Protein AF-A0A9W6CIV2-F1 (afdb_monomer)

Organism: NCBI:txid2994035

Mean predicted aligned error: 5.13 Å

Sequence (76 aa):
MAKSKLVKVNQKIAEKVVGGYKKIEDGAVGGFTKISDSFVDQFLTKDGESIEEAKARLAEEQKERQMKAMKKKERV

Secondary structure (DSSP, 8-state):
-PPPHHHHHHHHHHHHHHHHHHHHHHHHHHHHHHHHHHHHHHHT--TT--HHHHHHHHHHHHHHHHHHHHHHHTT-

Radius of gyration: 23.15 Å; Cα contacts (8 Å, |Δi|>4): 15; chains: 1; bounding box: 56×33×60 Å

Foldseek 3Di:
DDDDPVNVVVVVVVVVVVVVVVVVVCVVVVVVVVVLLVCCVVPQDDVPAHSVRSVVVVVVVVVVVVVVVVVVVVVD

Solvent-accessible surface area (backbone atoms only — not comparable to full-atom values): 4354 Å² total; per-residue (Å²): 133,83,78,51,74,65,58,55,50,51,50,54,50,51,54,50,50,55,52,51,51,50,53,53,48,53,50,53,53,52,52,50,49,52,55,51,49,52,50,37,57,76,73,61,44,54,96,94,50,48,60,68,55,34,51,52,51,51,52,52,55,49,52,51,52,50,52,54,51,49,58,53,60,76,73,110

Structure (mmCIF, N/CA/C/O backbone):
data_AF-A0A9W6CIV2-F1
#
_entry.id   AF-A0A9W6CIV2-F1
#
loop_
_atom_site.group_PDB
_atom_site.id
_atom_site.type_symbol
_atom_site.label_atom_id
_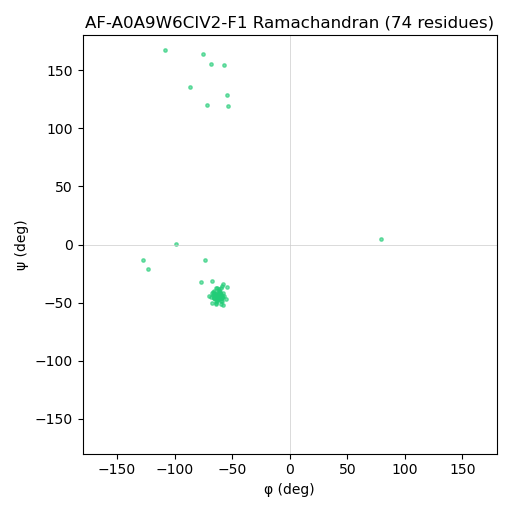atom_site.label_alt_id
_atom_site.label_comp_id
_atom_site.label_asym_id
_atom_site.label_entity_id
_atom_site.label_seq_id
_atom_site.pdbx_PDB_ins_code
_atom_site.Cartn_x
_atom_site.Cartn_y
_atom_site.Cartn_z
_atom_site.occupancy
_atom_site.B_iso_or_equiv
_atom_site.auth_seq_id
_atom_site.auth_comp_id
_atom_site.auth_asym_id
_atom_site.auth_atom_id
_atom_site.pdbx_PDB_model_num
ATOM 1 N N . MET A 1 1 ? -16.544 -5.741 42.452 1.00 57.53 1 MET A N 1
ATOM 2 C CA . MET A 1 1 ? -16.901 -4.331 42.161 1.00 57.53 1 MET A CA 1
ATOM 3 C C . MET A 1 1 ? -17.587 -4.264 40.801 1.00 57.53 1 MET A C 1
ATOM 5 O O . MET A 1 1 ? -16.961 -4.596 39.801 1.00 57.53 1 MET A O 1
ATOM 9 N N . ALA A 1 2 ? -18.871 -3.907 40.737 1.00 66.88 2 ALA A N 1
ATOM 10 C CA . ALA A 1 2 ? -19.555 -3.741 39.456 1.00 66.88 2 ALA A CA 1
ATOM 11 C C . ALA A 1 2 ? -19.039 -2.469 38.762 1.00 66.88 2 ALA A C 1
ATOM 13 O O . ALA A 1 2 ? -19.161 -1.377 39.312 1.00 66.88 2 ALA A O 1
ATOM 14 N N . LYS A 1 3 ? -18.462 -2.591 37.557 1.00 71.50 3 LYS A N 1
ATOM 15 C CA . LYS A 1 3 ? -18.129 -1.420 36.727 1.00 71.50 3 LYS A CA 1
ATOM 16 C C . LYS A 1 3 ? -19.392 -0.571 36.543 1.00 71.50 3 LYS A C 1
ATOM 18 O O . LYS A 1 3 ? -20.432 -1.114 36.152 1.00 71.50 3 LYS A O 1
ATOM 23 N N . SER A 1 4 ? -19.296 0.733 36.821 1.00 89.69 4 SER A N 1
ATOM 24 C CA . SER A 1 4 ? -20.426 1.657 36.681 1.00 89.69 4 SER A CA 1
ATOM 25 C C . SER A 1 4 ? -20.968 1.634 35.246 1.00 89.69 4 SER A C 1
ATOM 27 O O . SER A 1 4 ? -20.251 1.308 34.293 1.00 89.69 4 SER A O 1
ATOM 29 N N . LYS A 1 5 ? -22.249 1.981 35.072 1.00 92.69 5 LYS A N 1
ATOM 30 C CA . LYS A 1 5 ? -22.877 2.048 33.741 1.00 92.69 5 LYS A CA 1
ATOM 31 C C . LYS A 1 5 ? -22.090 2.964 32.789 1.00 92.69 5 LYS A C 1
ATOM 33 O O . LYS A 1 5 ? -21.923 2.613 31.626 1.00 92.69 5 LYS A O 1
ATOM 38 N N . LEU A 1 6 ? -21.530 4.063 33.304 1.00 93.44 6 LEU A N 1
ATOM 39 C CA . LEU A 1 6 ? -20.703 5.010 32.547 1.00 93.44 6 LEU A CA 1
ATOM 40 C C . LEU A 1 6 ? -19.412 4.369 32.022 1.00 93.44 6 LEU A C 1
ATOM 42 O O . LEU A 1 6 ? -19.098 4.496 30.843 1.00 93.44 6 LEU A O 1
ATOM 46 N N . VAL A 1 7 ? -18.706 3.605 32.862 1.00 93.88 7 VAL A N 1
ATOM 47 C CA . VAL A 1 7 ? -17.471 2.910 32.457 1.00 93.88 7 VAL A CA 1
ATOM 48 C C .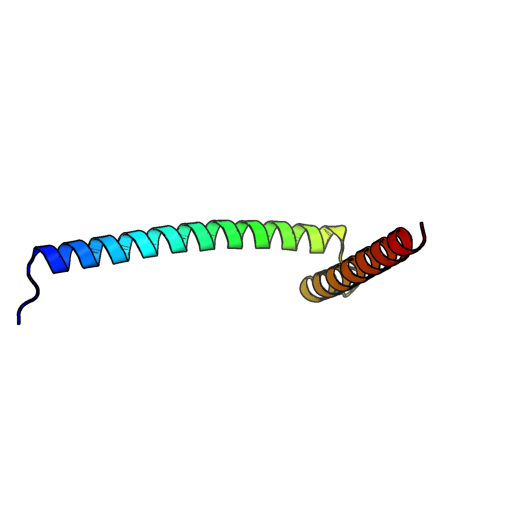 VAL A 1 7 ? -17.749 1.905 31.336 1.00 93.88 7 VAL A C 1
ATOM 50 O O . VAL A 1 7 ? -16.978 1.814 30.384 1.00 93.88 7 VAL A O 1
ATOM 53 N N . LYS A 1 8 ? -18.874 1.179 31.400 1.00 94.19 8 LYS A N 1
ATOM 54 C CA . LYS A 1 8 ? -19.268 0.232 30.341 1.00 94.19 8 LYS A CA 1
ATOM 55 C C . LYS A 1 8 ? -19.591 0.931 29.018 1.00 94.19 8 LYS A C 1
ATOM 57 O O . LYS A 1 8 ? -19.238 0.414 27.962 1.00 94.19 8 LYS A O 1
ATOM 62 N N . VAL A 1 9 ? -20.270 2.078 29.065 1.00 95.56 9 VAL A N 1
ATOM 63 C CA . VAL A 1 9 ? -20.584 2.866 27.863 1.00 95.56 9 VAL A CA 1
ATOM 64 C C . VAL A 1 9 ? -19.305 3.414 27.233 1.00 95.56 9 VAL A C 1
ATOM 66 O O . VAL A 1 9 ? -19.105 3.225 26.036 1.00 95.56 9 VAL A O 1
ATOM 69 N N . ASN A 1 10 ? -18.400 3.988 28.030 1.00 96.19 10 ASN A N 1
ATOM 70 C CA . ASN A 1 10 ? -17.123 4.497 27.527 1.00 96.19 10 ASN A CA 1
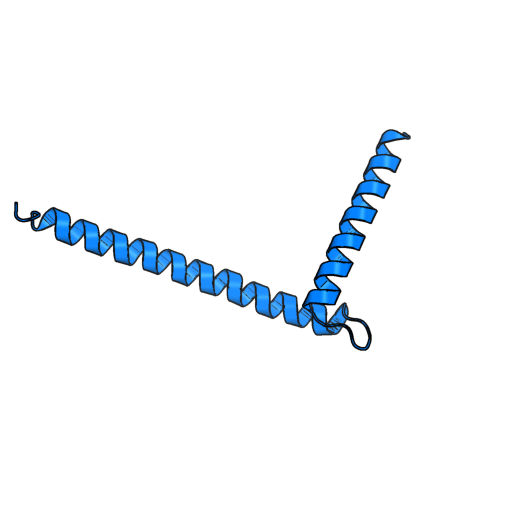ATOM 71 C C . ASN A 1 10 ? -16.270 3.396 26.889 1.00 96.19 10 ASN A C 1
ATOM 73 O O . ASN A 1 10 ? -15.713 3.611 25.816 1.00 96.19 10 ASN A O 1
ATOM 77 N N . GLN A 1 11 ? -16.225 2.201 27.489 1.00 96.38 11 GLN A N 1
ATOM 78 C CA . GLN A 1 11 ? -15.520 1.062 26.898 1.00 96.38 11 GLN A CA 1
ATOM 79 C C . GLN A 1 11 ? -16.087 0.701 25.512 1.00 96.38 11 GLN A C 1
ATOM 81 O O . GLN A 1 11 ? -15.325 0.563 24.559 1.00 96.38 11 GLN A O 1
ATOM 86 N N . LYS A 1 12 ? -17.418 0.634 25.362 1.00 96.56 12 LYS A N 1
ATOM 87 C CA . LYS A 1 12 ? -18.061 0.363 24.062 1.00 96.56 12 LYS A CA 1
ATOM 88 C C . LYS A 1 12 ? -17.779 1.445 23.019 1.00 96.56 12 LYS A C 1
ATOM 90 O O . LYS A 1 12 ? -17.644 1.130 21.839 1.00 96.56 12 LYS A O 1
ATOM 95 N N . ILE A 1 13 ? -17.731 2.714 23.427 1.00 96.88 13 ILE A N 1
ATOM 96 C CA . ILE A 1 13 ? -17.376 3.821 22.530 1.00 96.88 13 ILE A CA 1
ATOM 97 C C . ILE A 1 13 ? -15.931 3.648 22.057 1.00 96.88 13 ILE A C 1
ATOM 99 O O . ILE A 1 13 ? -15.692 3.678 20.854 1.00 96.88 13 ILE A O 1
ATOM 103 N N . ALA A 1 14 ? -14.993 3.387 22.971 1.00 97.75 14 ALA A N 1
ATOM 104 C CA . ALA A 1 14 ? -13.588 3.172 22.632 1.00 97.75 14 ALA A CA 1
ATOM 105 C C . ALA A 1 14 ? -13.399 1.996 21.658 1.00 97.75 14 ALA A C 1
ATOM 107 O O . ALA A 1 14 ? -12.730 2.147 20.638 1.00 97.75 14 ALA A O 1
ATOM 108 N N . GLU A 1 15 ? -14.050 0.858 21.914 1.00 98.12 15 GLU A N 1
ATOM 109 C CA . GLU A 1 15 ? -14.014 -0.312 21.027 1.00 98.12 15 GLU A CA 1
ATOM 110 C C . GLU A 1 15 ? -14.524 0.022 19.616 1.00 98.12 15 GLU A C 1
ATOM 112 O O . GLU A 1 15 ? -13.886 -0.331 18.623 1.00 98.12 15 GLU A O 1
ATOM 117 N N . LYS A 1 16 ? -15.642 0.754 19.509 1.00 98.31 16 LYS 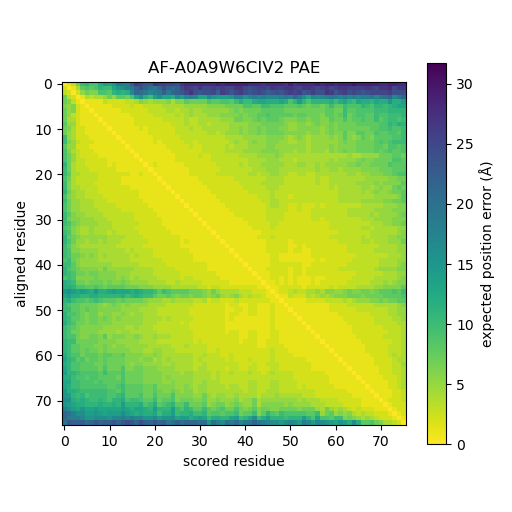A N 1
ATOM 118 C CA . LYS A 1 16 ? -16.192 1.180 18.213 1.00 98.31 16 LYS A CA 1
ATOM 119 C C . LYS A 1 16 ? -15.285 2.163 17.482 1.00 98.31 16 LYS A C 1
ATOM 121 O O . LYS A 1 16 ? -15.130 2.037 16.273 1.00 98.31 16 LYS A O 1
ATOM 126 N N . VAL A 1 17 ? -14.701 3.122 18.196 1.00 98.19 17 VAL A N 1
ATOM 127 C CA . VAL A 1 17 ? -13.802 4.129 17.618 1.00 98.19 17 VAL A CA 1
ATOM 128 C C . VAL A 1 17 ? -12.544 3.460 17.070 1.00 98.19 17 VAL A C 1
ATOM 130 O O . VAL A 1 17 ? -12.223 3.637 15.899 1.00 98.19 17 VAL A O 1
ATOM 133 N N . VAL A 1 18 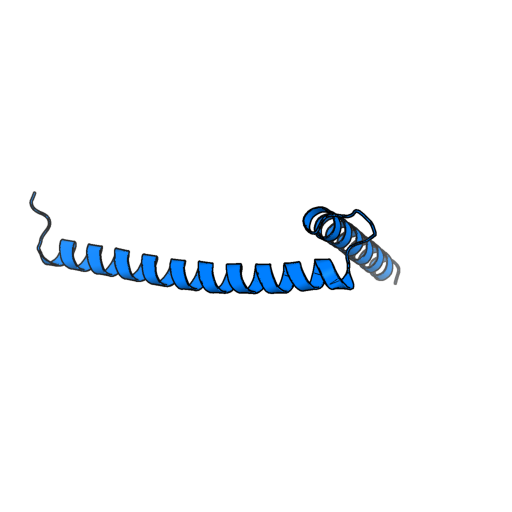? -11.882 2.618 17.869 1.00 98.12 18 VAL A N 1
ATOM 134 C CA . VAL A 1 18 ? -10.693 1.872 17.428 1.00 98.12 18 VAL A CA 1
ATOM 135 C C . VAL A 1 18 ? -11.033 0.939 16.265 1.00 98.12 18 VAL A C 1
ATOM 137 O O . VAL A 1 18 ? -10.288 0.878 15.291 1.00 98.12 18 VAL A O 1
ATOM 140 N N . GLY A 1 19 ? -12.172 0.243 16.325 1.00 98.50 19 GLY A N 1
ATOM 141 C CA . GLY A 1 19 ? -12.626 -0.613 15.228 1.00 98.50 19 GLY A CA 1
ATOM 142 C C . GLY A 1 19 ? -12.928 0.163 13.942 1.00 98.50 19 GLY A C 1
ATOM 143 O O . GLY A 1 19 ? -12.627 -0.320 12.854 1.00 98.50 19 GLY A O 1
ATOM 144 N N . GLY A 1 20 ? -13.494 1.366 14.057 1.00 98.44 20 GLY A N 1
ATOM 145 C CA . GLY A 1 20 ? -13.738 2.261 12.927 1.00 98.44 20 GLY A CA 1
ATOM 146 C C . GLY A 1 20 ? -12.440 2.707 12.260 1.00 98.44 20 GLY A C 1
ATOM 147 O O . GLY A 1 20 ? -12.309 2.569 11.047 1.00 98.44 20 GLY A O 1
ATOM 148 N N . TYR A 1 21 ? -11.464 3.162 13.051 1.00 98.00 21 TYR A N 1
ATOM 149 C CA . TYR A 1 21 ? -10.163 3.583 12.528 1.00 98.00 21 TYR A CA 1
ATOM 150 C C . TYR A 1 21 ? -9.417 2.448 11.825 1.00 98.0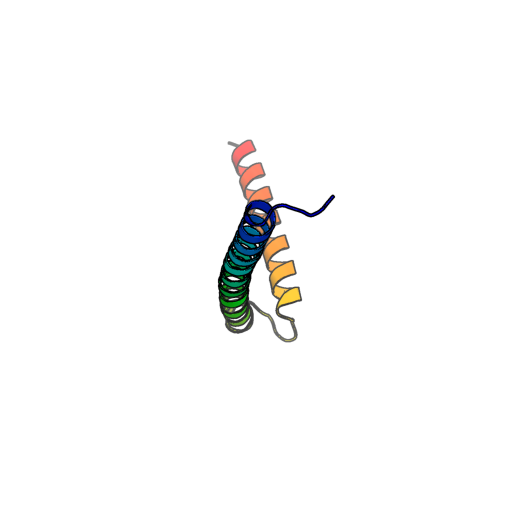0 21 TYR A C 1
ATOM 152 O O . TYR A 1 21 ? -8.975 2.640 10.696 1.00 98.00 21 TYR A O 1
ATOM 160 N N . LYS A 1 22 ? -9.361 1.253 12.428 1.00 98.38 22 LYS A N 1
ATOM 161 C CA . LYS A 1 22 ? -8.719 0.084 11.806 1.00 98.38 22 LYS A CA 1
ATOM 162 C C . LYS A 1 22 ? -9.325 -0.259 10.446 1.00 98.38 22 LYS A C 1
ATOM 164 O O . LYS A 1 22 ? -8.599 -0.449 9.486 1.00 98.38 22 LYS A O 1
ATOM 169 N N . LYS A 1 23 ? -10.658 -0.249 10.323 1.00 98.38 23 LYS A N 1
ATOM 170 C CA . LYS A 1 23 ? -11.324 -0.523 9.036 1.00 98.38 23 LYS A CA 1
ATOM 171 C C . LYS A 1 23 ? -10.961 0.484 7.946 1.00 98.38 23 LYS A C 1
ATOM 173 O O . LYS A 1 23 ? -10.855 0.108 6.783 1.00 98.38 23 LYS A O 1
ATOM 178 N N . ILE A 1 24 ? -10.828 1.758 8.313 1.00 98.31 24 ILE A N 1
ATOM 179 C CA . ILE A 1 24 ? -10.434 2.813 7.373 1.00 98.31 24 ILE A CA 1
ATOM 180 C C . ILE A 1 24 ? -8.982 2.604 6.937 1.00 98.31 24 ILE A C 1
ATOM 182 O O . ILE A 1 24 ? -8.699 2.662 5.743 1.00 98.31 24 ILE A O 1
ATOM 186 N N . GLU A 1 25 ? -8.087 2.323 7.885 1.00 98.19 25 GLU A N 1
ATOM 187 C CA . GLU A 1 25 ? -6.679 2.013 7.622 1.00 98.19 25 GLU A CA 1
ATOM 188 C C . GLU A 1 25 ? -6.535 0.798 6.697 1.00 98.19 25 GLU A C 1
ATOM 190 O O . GLU A 1 25 ? -5.926 0.911 5.634 1.00 98.19 25 GLU A O 1
ATOM 195 N N . ASP A 1 26 ? -7.179 -0.321 7.036 1.00 98.50 26 ASP A N 1
ATOM 196 C CA . ASP A 1 26 ? -7.152 -1.556 6.247 1.00 98.50 26 ASP A CA 1
ATOM 197 C C . ASP A 1 26 ? -7.666 -1.322 4.818 1.00 98.50 26 ASP A C 1
ATOM 199 O O . ASP A 1 26 ? -7.087 -1.810 3.845 1.00 98.50 26 ASP A O 1
ATOM 203 N N . GLY A 1 27 ? -8.744 -0.542 4.675 1.00 98.50 27 GLY A N 1
ATOM 204 C CA . GLY A 1 27 ? -9.313 -0.190 3.376 1.00 98.50 27 GLY A CA 1
ATOM 205 C C . GLY A 1 27 ? -8.374 0.673 2.532 1.00 98.50 27 GLY A C 1
ATOM 206 O O . GLY A 1 27 ? -8.174 0.388 1.350 1.00 98.50 27 GLY A O 1
ATOM 207 N N . ALA A 1 28 ? -7.776 1.703 3.132 1.00 98.44 28 ALA A N 1
ATOM 208 C CA . ALA A 1 28 ? -6.862 2.609 2.444 1.00 98.44 28 ALA A CA 1
ATOM 209 C C . ALA A 1 28 ? -5.560 1.902 2.034 1.00 98.44 28 ALA A C 1
ATOM 211 O O . ALA A 1 28 ? -5.172 1.953 0.865 1.00 98.44 28 ALA A O 1
ATOM 212 N N . VAL A 1 29 ? -4.917 1.198 2.972 1.00 98.06 29 VAL A N 1
ATOM 213 C CA . VAL A 1 29 ? -3.666 0.468 2.726 1.00 98.06 29 VAL A CA 1
ATOM 214 C C . VAL A 1 29 ? -3.905 -0.674 1.744 1.00 98.06 29 VAL A C 1
ATOM 216 O O . VAL A 1 29 ? -3.165 -0.808 0.773 1.00 98.06 29 VAL A O 1
ATOM 219 N N . GLY A 1 30 ? -4.968 -1.460 1.926 1.00 98.50 30 GLY A N 1
ATOM 220 C CA . GLY A 1 30 ? -5.300 -2.560 1.024 1.00 98.50 30 GLY A CA 1
ATOM 221 C C . GLY A 1 30 ? -5.628 -2.091 -0.396 1.00 98.50 30 GLY A C 1
ATOM 222 O O . GLY A 1 30 ? -5.181 -2.705 -1.365 1.00 98.50 30 GLY A O 1
ATOM 223 N N . GLY A 1 31 ? -6.380 -0.995 -0.537 1.00 98.44 31 GLY A N 1
ATOM 224 C CA . GLY A 1 31 ? -6.684 -0.399 -1.839 1.00 98.44 31 GLY A CA 1
ATOM 225 C C . GLY A 1 31 ? -5.430 0.099 -2.558 1.00 98.44 31 GLY A C 1
ATOM 226 O O . GLY A 1 31 ? -5.224 -0.219 -3.729 1.00 98.44 31 GLY A O 1
ATOM 227 N N . PHE A 1 32 ? -4.561 0.816 -1.844 1.00 98.31 32 PHE A N 1
ATOM 228 C CA . PHE A 1 32 ? -3.289 1.286 -2.388 1.00 98.31 32 PHE A CA 1
ATOM 229 C C . PHE A 1 32 ? -2.373 0.129 -2.802 1.00 98.31 32 PHE A C 1
ATOM 231 O O . PHE A 1 32 ? -1.840 0.148 -3.910 1.00 98.31 32 PHE A O 1
ATOM 238 N N . THR A 1 33 ? -2.231 -0.895 -1.953 1.00 98.06 33 THR A N 1
ATOM 239 C CA . THR A 1 33 ? -1.414 -2.078 -2.250 1.00 98.06 33 THR A CA 1
ATOM 240 C C . THR A 1 33 ? -1.858 -2.734 -3.552 1.00 98.06 33 THR A C 1
ATOM 242 O O . THR A 1 33 ? -1.024 -2.933 -4.422 1.00 98.06 33 THR A O 1
ATOM 245 N N . LYS A 1 34 ? -3.163 -2.940 -3.770 1.00 98.38 34 LYS A N 1
ATOM 246 C CA . LYS A 1 34 ? -3.678 -3.542 -5.016 1.00 98.38 34 LYS A CA 1
ATOM 247 C C . LYS A 1 34 ? -3.350 -2.734 -6.273 1.00 98.38 34 LYS A C 1
ATOM 249 O O . LYS A 1 34 ? -2.995 -3.308 -7.301 1.00 98.38 34 LYS A O 1
ATOM 254 N N . ILE A 1 35 ? -3.495 -1.409 -6.204 1.00 98.19 35 ILE A N 1
ATOM 255 C CA . ILE A 1 35 ? -3.172 -0.524 -7.334 1.00 98.19 35 ILE A CA 1
ATOM 256 C C . ILE A 1 35 ? -1.664 -0.562 -7.609 1.00 98.19 35 ILE A C 1
ATOM 258 O O . ILE A 1 35 ? -1.252 -0.672 -8.760 1.00 98.19 35 ILE A O 1
ATOM 262 N N . SER A 1 36 ? -0.850 -0.513 -6.553 1.00 97.50 36 SER A N 1
ATOM 263 C CA . SER A 1 36 ? 0.609 -0.610 -6.638 1.00 97.50 36 SER A CA 1
ATOM 264 C C . SER A 1 36 ? 1.059 -1.949 -7.230 1.00 97.50 36 SER A C 1
ATOM 266 O O . SER A 1 36 ? 1.883 -1.966 -8.139 1.00 97.50 36 SER A O 1
ATOM 268 N N . ASP A 1 37 ? 0.467 -3.058 -6.781 1.00 98.12 37 ASP A N 1
ATOM 269 C CA . ASP A 1 37 ? 0.733 -4.408 -7.290 1.00 98.12 37 ASP A CA 1
ATOM 270 C C . ASP A 1 37 ? 0.434 -4.497 -8.784 1.00 98.12 37 ASP A C 1
ATOM 272 O O . ASP A 1 37 ? 1.292 -4.918 -9.553 1.00 98.12 37 ASP A O 1
ATOM 276 N N . SER A 1 38 ? -0.739 -4.011 -9.204 1.00 98.00 38 SER A N 1
ATOM 277 C CA . SER A 1 38 ? -1.145 -4.012 -10.616 1.00 98.00 38 SER A CA 1
ATOM 278 C C . SER A 1 38 ? -0.195 -3.182 -11.484 1.00 98.00 38 SER A C 1
ATOM 280 O O . SER A 1 38 ? 0.141 -3.577 -12.594 1.00 98.00 38 SER A O 1
ATOM 282 N N . PHE A 1 39 ? 0.268 -2.034 -10.982 1.00 98.25 39 PHE A N 1
ATOM 283 C CA . PHE A 1 39 ? 1.228 -1.199 -11.700 1.00 98.25 39 PHE A CA 1
ATOM 284 C C . PHE A 1 39 ? 2.593 -1.885 -11.843 1.00 98.25 39 PHE A C 1
ATOM 286 O O . PHE A 1 39 ? 3.196 -1.846 -12.914 1.00 98.25 39 PHE A O 1
ATOM 293 N N . VAL A 1 40 ? 3.090 -2.514 -10.774 1.00 98.00 40 VAL A N 1
ATOM 294 C CA . VAL A 1 40 ? 4.357 -3.256 -10.818 1.00 98.00 40 VAL A CA 1
ATOM 295 C C . VAL A 1 40 ? 4.253 -4.414 -11.805 1.00 98.00 40 VAL A C 1
ATOM 297 O O . VAL A 1 40 ? 5.130 -4.544 -12.653 1.00 98.00 40 VAL A O 1
ATOM 300 N N . ASP A 1 41 ? 3.174 -5.189 -11.734 1.00 97.06 41 ASP A N 1
ATOM 301 C CA . ASP A 1 41 ? 2.924 -6.333 -12.613 1.00 97.06 41 ASP A CA 1
ATOM 302 C C . ASP A 1 41 ? 2.850 -5.941 -14.093 1.00 97.06 41 ASP A C 1
ATOM 304 O O . ASP A 1 41 ? 3.438 -6.593 -14.947 1.00 97.06 41 ASP A O 1
ATOM 308 N N . GLN A 1 42 ? 2.171 -4.837 -14.410 1.00 97.62 42 GLN A N 1
ATOM 309 C CA . GLN A 1 42 ? 1.997 -4.409 -15.798 1.00 97.62 42 GLN A CA 1
ATOM 310 C C . GLN A 1 42 ? 3.232 -3.740 -16.403 1.00 97.62 42 GLN A C 1
ATOM 312 O O . GLN A 1 42 ? 3.420 -3.807 -17.618 1.00 97.62 42 GLN A O 1
ATOM 317 N N . PHE A 1 43 ? 4.029 -3.033 -15.598 1.00 97.88 43 PHE A N 1
ATOM 318 C CA . PHE A 1 43 ? 5.037 -2.113 -16.135 1.00 97.88 43 PHE A CA 1
ATOM 319 C C . PHE A 1 43 ? 6.467 -2.385 -15.680 1.00 97.88 43 PHE A C 1
ATOM 321 O O . PHE A 1 43 ? 7.391 -1.890 -16.325 1.00 97.88 43 PHE A O 1
ATOM 328 N N . LEU A 1 44 ? 6.679 -3.086 -14.563 1.00 97.81 44 LEU A N 1
ATOM 329 C CA . LEU A 1 44 ? 7.988 -3.134 -13.902 1.00 97.81 44 LEU A CA 1
ATOM 330 C C . LEU A 1 44 ? 8.522 -4.544 -13.626 1.00 97.81 44 LEU A C 1
ATOM 332 O O . LEU A 1 44 ? 9.709 -4.656 -13.293 1.00 97.81 44 LEU A O 1
ATOM 336 N N . THR A 1 45 ? 7.697 -5.585 -13.746 1.00 98.19 45 THR A N 1
ATOM 337 C CA . THR A 1 45 ? 8.143 -6.984 -13.748 1.00 98.19 45 THR A CA 1
ATOM 338 C C . THR A 1 45 ? 8.932 -7.295 -15.019 1.00 98.19 45 THR A C 1
ATOM 340 O O . THR A 1 45 ? 8.815 -6.632 -16.054 1.00 98.19 45 THR A O 1
ATOM 343 N N . LYS A 1 46 ? 9.793 -8.303 -14.922 1.00 96.62 46 LYS A N 1
ATOM 344 C CA . LYS A 1 46 ? 10.486 -8.925 -16.055 1.00 96.62 46 LYS A CA 1
ATOM 345 C C . LYS A 1 46 ? 9.906 -10.316 -16.309 1.00 96.62 46 LYS A C 1
ATOM 347 O O . LYS A 1 46 ? 9.194 -10.853 -15.464 1.00 96.62 46 LYS A O 1
ATOM 352 N N . ASP A 1 47 ? 10.229 -10.914 -17.454 1.00 93.50 47 ASP A N 1
ATOM 3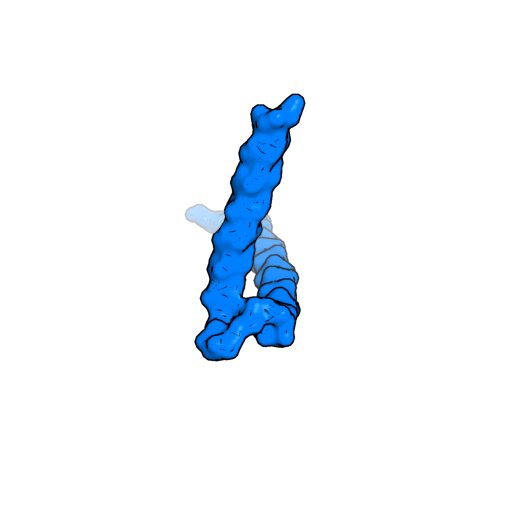53 C CA . ASP A 1 47 ? 9.736 -12.247 -17.811 1.00 93.50 47 ASP A CA 1
ATOM 354 C C . ASP A 1 47 ? 10.045 -13.278 -16.714 1.00 93.50 47 ASP A C 1
ATOM 356 O O . ASP A 1 47 ? 11.205 -13.537 -16.389 1.00 93.50 47 ASP A O 1
ATOM 360 N N . GLY A 1 48 ? 8.986 -13.864 -16.151 1.00 93.56 48 GLY A N 1
ATOM 361 C CA . GLY A 1 48 ? 9.071 -14.863 -15.085 1.00 93.56 48 GLY A CA 1
ATOM 362 C C . GLY A 1 48 ? 9.321 -14.315 -13.674 1.00 93.56 48 GLY A C 1
ATOM 363 O O . GLY A 1 48 ? 9.477 -15.122 -12.765 1.00 93.56 48 GLY A O 1
ATOM 364 N N . GLU A 1 49 ? 9.351 -12.994 -13.478 1.00 97.31 49 GLU A N 1
ATOM 365 C CA . GLU A 1 49 ? 9.524 -12.347 -12.168 1.00 97.31 49 GLU A CA 1
ATOM 366 C C . GLU A 1 49 ? 8.173 -12.174 -11.452 1.00 97.31 49 GLU A C 1
ATOM 368 O O . GLU A 1 49 ? 7.195 -11.729 -12.057 1.00 97.31 49 GLU A O 1
ATOM 373 N N . SER A 1 50 ? 8.110 -12.481 -10.153 1.00 98.12 50 SER A N 1
ATOM 374 C CA . SER A 1 50 ? 6.932 -12.180 -9.326 1.00 98.12 50 SER A CA 1
ATOM 375 C C . SER A 1 50 ? 6.848 -10.686 -8.966 1.00 98.12 50 SER A C 1
ATOM 377 O O . SER A 1 50 ? 7.831 -9.944 -9.030 1.00 98.12 50 SER A O 1
ATOM 379 N N . ILE A 1 51 ? 5.678 -10.220 -8.515 1.00 97.25 51 ILE A N 1
ATOM 380 C CA . ILE A 1 51 ? 5.498 -8.831 -8.051 1.00 97.25 51 ILE A CA 1
ATOM 381 C C . ILE A 1 51 ? 6.410 -8.532 -6.851 1.00 97.25 51 ILE A C 1
ATOM 383 O O . ILE A 1 51 ? 7.015 -7.461 -6.764 1.00 97.25 51 ILE A O 1
ATOM 387 N N . GLU A 1 52 ? 6.516 -9.466 -5.909 1.00 97.19 52 GLU A N 1
ATOM 388 C CA . GLU A 1 52 ? 7.370 -9.356 -4.727 1.00 97.19 52 GLU A CA 1
ATOM 389 C C . GLU A 1 52 ? 8.850 -9.279 -5.108 1.00 97.19 52 GLU A C 1
ATOM 391 O O . GLU A 1 52 ? 9.576 -8.436 -4.573 1.00 97.19 52 GLU A O 1
ATOM 396 N N . GLU A 1 53 ? 9.284 -10.111 -6.056 1.00 98.06 53 GLU A N 1
ATOM 397 C CA . GLU A 1 53 ? 10.650 -10.106 -6.586 1.00 98.06 53 GLU A CA 1
ATOM 398 C C . GLU A 1 53 ? 10.965 -8.776 -7.278 1.00 98.06 53 GLU A C 1
ATOM 400 O O . GLU A 1 53 ? 11.967 -8.128 -6.954 1.00 98.06 53 GLU A O 1
ATOM 405 N N . ALA A 1 54 ? 10.057 -8.300 -8.135 1.00 98.25 54 ALA A N 1
ATOM 406 C CA . ALA A 1 54 ? 10.190 -7.012 -8.805 1.00 98.25 54 ALA A CA 1
ATOM 407 C C . ALA A 1 54 ? 10.292 -5.860 -7.795 1.00 98.25 54 ALA A C 1
ATOM 409 O O . ALA A 1 54 ? 11.170 -5.002 -7.912 1.00 98.25 54 ALA A O 1
ATOM 410 N N . LYS A 1 55 ? 9.455 -5.846 -6.751 1.00 97.56 55 LYS A N 1
ATOM 411 C CA . LYS A 1 55 ? 9.530 -4.840 -5.677 1.00 97.56 55 LYS A CA 1
ATOM 412 C C . LYS A 1 55 ? 10.850 -4.894 -4.915 1.00 97.56 55 LYS A C 1
ATOM 414 O O . LYS A 1 55 ? 11.421 -3.837 -4.634 1.00 97.56 55 LYS A O 1
ATOM 419 N N . ALA A 1 56 ? 11.336 -6.088 -4.581 1.00 97.94 56 ALA A N 1
ATOM 420 C CA . ALA A 1 56 ? 12.609 -6.260 -3.889 1.00 97.94 56 ALA A CA 1
ATOM 421 C C . ALA A 1 56 ? 13.771 -5.719 -4.736 1.00 97.94 56 ALA A C 1
ATOM 423 O O . ALA A 1 56 ? 14.561 -4.903 -4.252 1.00 97.94 56 ALA A O 1
ATOM 424 N N . ARG A 1 57 ? 13.813 -6.075 -6.026 1.00 98.12 57 ARG A N 1
ATOM 425 C CA . ARG A 1 57 ? 14.799 -5.557 -6.979 1.00 98.12 57 ARG A CA 1
ATOM 426 C C . ARG A 1 57 ? 14.729 -4.036 -7.106 1.00 98.12 57 ARG A C 1
ATOM 428 O O . ARG A 1 57 ? 15.753 -3.367 -7.004 1.00 98.12 57 ARG A O 1
ATOM 435 N N . LEU A 1 58 ? 13.537 -3.468 -7.293 1.00 97.06 58 LEU A N 1
ATOM 436 C CA . LEU A 1 58 ? 13.358 -2.016 -7.401 1.00 97.06 58 LEU A CA 1
ATOM 437 C C . LEU A 1 58 ? 13.831 -1.287 -6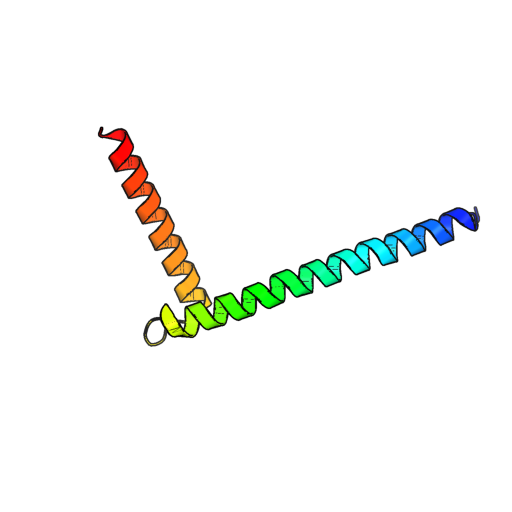.135 1.00 97.06 58 LEU A C 1
ATOM 439 O O . LEU A 1 58 ? 14.423 -0.210 -6.235 1.00 97.06 58 LEU A O 1
ATOM 443 N N . ALA A 1 59 ? 13.603 -1.859 -4.950 1.00 97.56 59 ALA A N 1
ATOM 444 C CA . ALA A 1 59 ? 14.087 -1.297 -3.692 1.00 97.56 59 ALA A CA 1
ATOM 445 C C . ALA A 1 59 ? 15.625 -1.303 -3.609 1.00 97.56 59 ALA A C 1
ATOM 447 O O . ALA A 1 59 ? 16.215 -0.298 -3.202 1.00 97.56 59 ALA A O 1
ATOM 448 N N . GLU A 1 60 ? 16.275 -2.391 -4.030 1.00 97.94 60 GLU A N 1
ATOM 449 C CA . GLU A 1 60 ? 17.738 -2.496 -4.148 1.00 97.94 60 GLU A CA 1
ATOM 450 C C . GLU A 1 60 ? 18.286 -1.431 -5.118 1.00 97.94 60 GLU A C 1
ATOM 452 O O . GLU A 1 60 ? 19.141 -0.617 -4.758 1.00 97.94 60 GLU A O 1
ATOM 457 N N . GLU A 1 61 ? 17.708 -1.345 -6.322 1.00 97.44 61 GLU A N 1
ATOM 458 C CA . GLU A 1 61 ? 18.084 -0.374 -7.356 1.00 97.44 61 GLU A CA 1
ATOM 459 C C . GLU A 1 61 ? 17.928 1.082 -6.878 1.00 97.44 61 GLU A C 1
ATOM 461 O O . GLU A 1 61 ? 18.709 1.961 -7.258 1.00 97.44 61 GLU A O 1
ATOM 466 N N . GLN A 1 62 ? 16.910 1.380 -6.064 1.00 97.12 62 GLN A N 1
ATOM 467 C CA . GLN A 1 62 ? 16.718 2.710 -5.474 1.00 97.12 62 GLN A CA 1
ATOM 468 C C . GLN A 1 62 ? 17.778 3.023 -4.415 1.00 97.12 62 GLN A C 1
ATOM 470 O O . GLN A 1 62 ? 18.351 4.116 -4.442 1.00 97.12 62 GLN A O 1
ATOM 475 N N . LYS A 1 63 ? 18.097 2.073 -3.526 1.00 97.50 63 LYS A N 1
ATOM 476 C CA . LYS A 1 63 ? 19.181 2.236 -2.541 1.00 97.50 63 LYS A CA 1
ATOM 477 C C . LYS A 1 63 ? 20.511 2.497 -3.237 1.00 97.50 63 LYS A C 1
ATOM 479 O O . LYS A 1 63 ? 21.227 3.430 -2.874 1.00 97.50 63 LYS A O 1
ATOM 484 N N . GLU A 1 64 ? 20.824 1.736 -4.283 1.00 97.94 64 GLU A N 1
ATOM 485 C CA . GLU A 1 64 ? 22.029 1.966 -5.076 1.00 97.94 64 GLU A CA 1
ATOM 486 C C . GLU A 1 64 ? 22.068 3.356 -5.707 1.00 97.94 64 GLU A C 1
ATOM 488 O O . GLU A 1 64 ? 23.098 4.034 -5.648 1.00 97.94 64 GLU A O 1
ATOM 493 N N . ARG A 1 65 ? 20.961 3.797 -6.315 1.00 97.62 65 ARG A N 1
ATOM 494 C CA . ARG A 1 65 ? 20.859 5.134 -6.913 1.00 97.62 65 ARG A CA 1
ATOM 495 C C . ARG A 1 65 ? 21.082 6.230 -5.879 1.00 97.62 65 ARG A C 1
ATOM 497 O O . ARG A 1 65 ? 21.818 7.176 -6.154 1.00 97.62 65 ARG A O 1
ATOM 504 N N . GLN A 1 66 ? 20.510 6.084 -4.688 1.00 97.00 66 GLN A N 1
ATOM 505 C CA . GLN A 1 66 ? 20.705 7.025 -3.588 1.00 97.00 66 GLN A CA 1
ATOM 506 C C . GLN A 1 66 ? 22.157 7.041 -3.103 1.00 97.00 66 GLN A C 1
ATOM 508 O O . GLN A 1 66 ? 22.737 8.118 -2.984 1.00 97.00 66 GLN A O 1
ATOM 513 N N . MET A 1 67 ? 22.784 5.876 -2.916 1.00 96.44 67 MET A N 1
ATOM 514 C CA . MET A 1 67 ? 24.201 5.793 -2.545 1.00 96.44 67 MET A CA 1
ATOM 515 C C . MET A 1 67 ? 25.103 6.444 -3.599 1.00 96.44 67 MET A C 1
ATOM 517 O O . MET A 1 67 ? 26.010 7.204 -3.260 1.00 96.44 67 MET A O 1
ATOM 521 N N . LYS A 1 68 ? 24.846 6.189 -4.888 1.00 97.00 68 LYS A N 1
ATOM 522 C CA . LYS A 1 68 ? 25.571 6.824 -6.000 1.00 97.00 68 LYS A CA 1
ATOM 523 C C . LYS A 1 68 ? 25.376 8.346 -5.983 1.00 97.00 68 LYS A C 1
ATOM 525 O O . LYS A 1 68 ? 26.343 9.082 -6.169 1.00 97.00 68 LYS A O 1
ATOM 530 N N . ALA A 1 69 ? 24.161 8.825 -5.710 1.00 96.38 69 ALA A N 1
ATOM 531 C CA . ALA A 1 69 ? 23.862 10.252 -5.603 1.00 96.38 69 ALA A CA 1
ATOM 532 C C . ALA A 1 69 ? 24.549 10.918 -4.397 1.00 96.38 69 ALA A C 1
ATOM 534 O O . ALA A 1 69 ? 25.076 12.020 -4.544 1.00 96.38 69 ALA A O 1
ATOM 535 N N . MET A 1 70 ? 24.591 10.257 -3.236 1.00 95.25 70 MET A N 1
ATOM 536 C CA . MET A 1 70 ? 25.298 10.747 -2.043 1.00 95.25 70 MET A CA 1
ATOM 537 C C . MET A 1 70 ? 26.803 10.841 -2.291 1.00 95.25 70 MET A C 1
ATOM 539 O O . MET A 1 70 ? 27.368 11.922 -2.163 1.00 95.25 70 MET A O 1
ATOM 543 N N . LYS A 1 71 ? 27.426 9.765 -2.788 1.00 94.81 71 LYS A N 1
ATOM 544 C CA . LYS A 1 71 ? 28.857 9.759 -3.141 1.00 94.81 71 LYS A CA 1
ATOM 545 C C . LYS A 1 71 ? 29.214 10.828 -4.172 1.00 94.81 71 LYS A C 1
ATOM 547 O O . LYS A 1 71 ? 30.315 11.364 -4.152 1.00 94.81 71 LYS A O 1
ATOM 552 N N . LYS A 1 72 ? 28.302 11.128 -5.105 1.00 93.88 72 LYS A N 1
ATOM 553 C CA . LYS A 1 72 ? 28.495 12.214 -6.072 1.00 93.88 72 LYS A CA 1
ATOM 554 C C . LYS A 1 72 ? 28.471 13.580 -5.388 1.00 93.88 72 LYS A C 1
ATOM 556 O O . LYS A 1 72 ? 29.304 14.402 -5.734 1.00 93.88 72 LYS A O 1
ATOM 561 N N . LYS A 1 73 ? 27.556 13.811 -4.439 1.00 90.31 73 LYS A N 1
ATOM 562 C CA . LYS A 1 73 ? 27.473 15.060 -3.661 1.00 90.31 73 LYS A CA 1
ATOM 563 C C . LYS A 1 73 ? 28.661 15.269 -2.723 1.00 90.31 73 LYS A C 1
ATOM 565 O O . LYS A 1 73 ? 29.031 16.403 -2.503 1.00 90.31 73 LYS A O 1
ATOM 570 N N . GLU A 1 74 ? 29.258 14.205 -2.195 1.00 87.12 74 GLU A N 1
ATOM 571 C CA . GLU A 1 74 ? 30.460 14.295 -1.346 1.00 87.12 74 GLU A CA 1
ATOM 572 C C . GLU A 1 74 ? 31.742 14.615 -2.136 1.00 87.12 74 GLU A C 1
ATOM 574 O O . GLU A 1 74 ? 32.775 14.920 -1.549 1.00 87.12 74 GLU A O 1
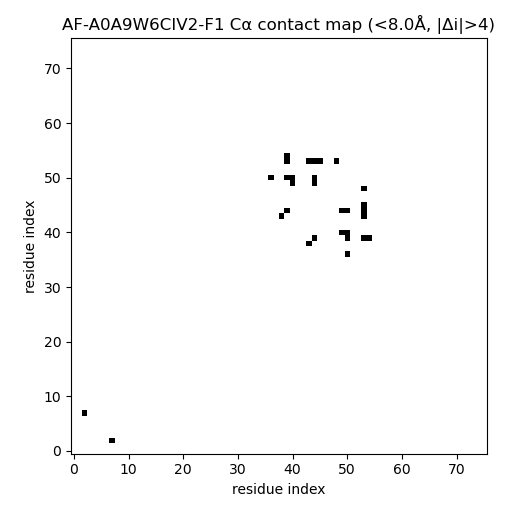ATOM 579 N N . ARG A 1 75 ? 31.696 14.503 -3.470 1.00 82.56 75 ARG A N 1
ATOM 580 C CA . ARG A 1 75 ? 32.828 14.744 -4.380 1.00 82.56 75 ARG A CA 1
ATOM 581 C C . ARG A 1 75 ? 32.813 16.130 -5.040 1.00 82.56 75 ARG A C 1
ATOM 583 O O . ARG A 1 75 ? 33.692 16.389 -5.860 1.00 82.56 75 ARG A O 1
ATOM 590 N N . VAL A 1 76 ? 31.822 16.971 -4.737 1.00 70.44 76 VAL A N 1
ATOM 591 C CA . VAL A 1 76 ? 31.712 18.384 -5.162 1.00 70.44 76 VAL A CA 1
ATOM 592 C C . VAL A 1 76 ? 31.787 19.289 -3.948 1.00 70.44 76 VAL A C 1
ATOM 594 O O . VAL A 1 76 ? 32.332 20.397 -4.119 1.00 70.44 76 VAL A O 1
#

pLDDT: mean 95.09, std 7.34, range [57.53, 98.5]